Protein AF-Q30DS2-F1 (afdb_monomer_lite)

InterPro domains:
  IPR008996 Cytokine IL1/FGF [SSF50353] (27-70)

Secondary structure (DSSP, 8-state):
---EEEEEEETTEEEEEESSS---TTS-----------B-TTSPEEEE-TTS-EEEE---HHHHHHTS--

Foldseek 3Di:
DWAFDDWDQDPNDIDTHTPDDDPPPVVDDDDDDDDDWDADPVRFTWDQDPVRDTDTHDDDPVVVVVRDDD

Organism: Ovis aries (NCBI:txid9940)

Sequence (70 aa):
CISFVEMKFINNTLYFVAENGDLESDHFGKLEPKLSIIRNLNDQVLFISQGNQPVFEDMPDSDCSDNAPQ

Structure (mmCIF, N/CA/C/O backbone):
data_AF-Q30DS2-F1
#
_entry.id   AF-Q30DS2-F1
#
loop_
_atom_site.group_PDB
_atom_site.id
_atom_site.type_symbol
_atom_site.label_atom_id
_atom_site.label_alt_id
_atom_site.label_comp_id
_atom_site.label_asym_id
_atom_site.label_entity_id
_atom_site.label_seq_id
_atom_site.pdbx_PDB_ins_code
_atom_site.Cartn_x
_atom_site.Cartn_y
_atom_site.Cartn_z
_atom_site.occupancy
_atom_site.B_iso_or_equiv
_atom_site.auth_seq_id
_atom_site.auth_comp_id
_atom_site.auth_asym_id
_atom_site.auth_atom_id
_atom_site.pdbx_PDB_model_num
ATOM 1 N N . CYS A 1 1 ? 3.132 -1.039 -22.183 1.00 51.53 1 CYS A N 1
ATOM 2 C CA . CYS A 1 1 ? 2.296 -1.718 -21.173 1.00 51.53 1 CYS A CA 1
ATOM 3 C C . CYS A 1 1 ? 3.255 -2.307 -20.156 1.00 51.53 1 CYS A C 1
ATOM 5 O O . CYS A 1 1 ? 4.164 -3.003 -20.589 1.00 51.53 1 CYS A O 1
ATOM 7 N N . ILE A 1 2 ? 3.133 -1.960 -18.876 1.00 58.50 2 ILE A N 1
ATOM 8 C CA . ILE A 1 2 ? 3.950 -2.564 -17.819 1.00 58.50 2 ILE A CA 1
ATOM 9 C C . ILE A 1 2 ? 3.034 -3.544 -17.088 1.00 58.50 2 ILE A C 1
ATOM 11 O O . ILE A 1 2 ? 2.052 -3.122 -16.481 1.00 58.50 2 ILE A O 1
ATOM 15 N N . SER A 1 3 ? 3.323 -4.838 -17.213 1.00 59.06 3 SER A N 1
ATOM 16 C CA . SER A 1 3 ? 2.657 -5.896 -16.453 1.00 59.06 3 SER A CA 1
ATOM 17 C C . SER A 1 3 ? 3.429 -6.117 -15.156 1.00 59.06 3 SER A C 1
ATOM 19 O O . SER A 1 3 ? 4.618 -6.446 -15.194 1.00 59.06 3 SER A O 1
ATOM 21 N N . PHE A 1 4 ? 2.770 -5.920 -14.015 1.00 67.25 4 PHE A N 1
ATOM 22 C CA . PHE A 1 4 ? 3.336 -6.227 -12.703 1.00 67.25 4 PHE A CA 1
ATOM 23 C C . PHE A 1 4 ? 2.860 -7.608 -12.260 1.00 67.25 4 PHE A C 1
ATOM 25 O O . PHE A 1 4 ? 1.660 -7.878 -12.281 1.00 67.25 4 PHE A O 1
ATOM 32 N N . VAL A 1 5 ? 3.795 -8.470 -11.869 1.00 72.50 5 VAL A N 1
ATOM 33 C CA . VAL A 1 5 ? 3.507 -9.852 -11.444 1.00 72.50 5 VAL A CA 1
ATOM 34 C C . VAL A 1 5 ? 3.458 -10.007 -9.935 1.00 72.50 5 VAL A C 1
ATOM 36 O O . VAL A 1 5 ? 2.805 -10.915 -9.432 1.00 72.50 5 VAL A O 1
ATOM 39 N N . GLU A 1 6 ? 4.136 -9.126 -9.203 1.00 72.94 6 GLU A N 1
ATOM 40 C CA . GLU A 1 6 ? 4.240 -9.218 -7.750 1.00 72.94 6 GLU A CA 1
ATOM 41 C C . GLU A 1 6 ? 4.363 -7.820 -7.134 1.00 72.94 6 GLU A C 1
ATOM 43 O O . GLU A 1 6 ? 4.883 -6.887 -7.751 1.00 72.94 6 GLU A O 1
ATOM 48 N N . MET A 1 7 ? 3.901 -7.682 -5.893 1.00 75.31 7 MET A N 1
ATOM 49 C CA . MET A 1 7 ? 4.110 -6.498 -5.064 1.00 75.31 7 MET A CA 1
ATOM 50 C C . MET A 1 7 ? 4.884 -6.894 -3.807 1.00 75.31 7 MET A C 1
ATOM 52 O O . MET A 1 7 ? 4.549 -7.887 -3.164 1.00 75.31 7 MET A O 1
ATOM 56 N N . LYS A 1 8 ? 5.901 -6.113 -3.435 1.00 75.25 8 LYS A N 1
ATOM 57 C CA . LYS A 1 8 ? 6.695 -6.316 -2.215 1.00 75.25 8 LYS A CA 1
ATOM 58 C C . LYS A 1 8 ? 6.718 -5.051 -1.383 1.00 75.25 8 LYS A C 1
ATOM 60 O O . LYS A 1 8 ? 6.976 -3.975 -1.907 1.00 75.25 8 LYS A O 1
ATOM 65 N N . PHE A 1 9 ? 6.505 -5.180 -0.081 1.00 73.19 9 PHE A N 1
ATOM 66 C CA . PHE A 1 9 ? 6.597 -4.057 0.844 1.00 73.19 9 PHE A CA 1
ATOM 67 C C . PHE A 1 9 ? 7.874 -4.178 1.679 1.00 73.19 9 PHE A C 1
ATOM 69 O O . PHE A 1 9 ? 8.021 -5.119 2.454 1.00 73.19 9 PHE A O 1
ATOM 76 N N . ILE A 1 10 ? 8.821 -3.258 1.484 1.00 75.75 10 ILE A N 1
ATOM 77 C CA . ILE A 1 10 ? 10.141 -3.279 2.132 1.00 75.75 10 ILE A CA 1
ATOM 78 C C . ILE A 1 10 ? 10.442 -1.867 2.638 1.00 75.75 10 ILE A C 1
ATOM 80 O O . ILE A 1 10 ? 10.335 -0.910 1.878 1.00 75.75 10 ILE A O 1
ATOM 84 N N . ASN A 1 11 ? 10.828 -1.720 3.910 1.00 74.31 11 ASN A N 1
ATOM 85 C CA . ASN A 1 11 ? 11.205 -0.430 4.514 1.00 74.31 11 ASN A CA 1
ATOM 86 C C . ASN A 1 11 ? 10.197 0.702 4.233 1.00 74.31 11 ASN A C 1
ATOM 88 O O . ASN A 1 11 ? 10.569 1.791 3.795 1.00 74.31 11 ASN A O 1
ATOM 92 N N . ASN A 1 12 ? 8.908 0.429 4.443 1.00 67.94 12 ASN A N 1
ATOM 93 C CA . ASN A 1 12 ? 7.816 1.374 4.196 1.00 67.94 12 ASN A CA 1
ATOM 94 C C . ASN A 1 12 ? 7.653 1.824 2.728 1.00 67.94 12 ASN A C 1
ATOM 96 O O . ASN A 1 12 ? 7.018 2.839 2.447 1.00 67.94 12 ASN A O 1
ATOM 100 N N . THR A 1 13 ? 8.241 1.081 1.788 1.00 70.56 13 THR A N 1
ATOM 101 C CA . THR A 1 13 ? 8.178 1.346 0.351 1.00 70.56 13 THR A CA 1
ATOM 102 C C . THR A 1 13 ? 7.532 0.156 -0.351 1.00 70.56 13 THR A C 1
ATOM 104 O O . THR A 1 13 ? 7.944 -0.991 -0.162 1.00 70.56 13 THR A O 1
ATOM 107 N N . LEU A 1 14 ? 6.502 0.429 -1.157 1.00 76.50 14 LEU A N 1
ATOM 108 C CA . LEU A 1 14 ? 5.871 -0.564 -2.020 1.00 76.50 14 LEU A CA 1
ATOM 109 C C . LEU A 1 14 ? 6.638 -0.651 -3.343 1.00 76.50 14 LEU A C 1
ATOM 111 O O . LEU A 1 14 ? 6.738 0.327 -4.081 1.00 76.50 14 LEU A O 1
ATOM 115 N N . TYR A 1 15 ? 7.156 -1.835 -3.633 1.00 73.69 15 TYR A N 1
ATOM 116 C CA . TYR A 1 15 ? 7.852 -2.183 -4.861 1.00 73.69 15 TYR A CA 1
ATOM 117 C C . TYR A 1 15 ? 6.940 -3.038 -5.732 1.00 73.69 15 TYR A C 1
ATOM 119 O O . TYR A 1 15 ? 6.294 -3.964 -5.242 1.00 73.69 15 TYR A O 1
ATOM 127 N N . PHE A 1 16 ? 6.935 -2.763 -7.031 1.00 75.12 16 PHE A N 1
ATOM 128 C CA . PHE A 1 16 ? 6.269 -3.596 -8.022 1.00 75.12 16 PHE A CA 1
ATOM 129 C C . PHE A 1 16 ? 7.323 -4.364 -8.811 1.00 75.12 16 PHE A C 1
ATOM 131 O O . PHE A 1 16 ? 8.278 -3.778 -9.319 1.00 75.12 16 PHE A O 1
ATOM 138 N N . VAL A 1 17 ? 7.152 -5.677 -8.907 1.00 72.75 17 VAL A N 1
ATOM 139 C CA . VAL A 1 17 ? 8.009 -6.551 -9.703 1.00 72.75 17 VAL A CA 1
ATOM 140 C C . VAL A 1 17 ? 7.372 -6.690 -11.080 1.00 72.75 17 VAL A C 1
ATOM 142 O O . VAL A 1 17 ? 6.210 -7.088 -11.194 1.00 72.75 17 VAL A O 1
ATOM 145 N N . ALA A 1 18 ? 8.109 -6.325 -12.125 1.00 70.25 18 ALA A N 1
ATOM 146 C CA . ALA A 1 18 ? 7.664 -6.482 -13.504 1.00 70.25 18 ALA A CA 1
ATOM 147 C C . ALA A 1 18 ? 7.799 -7.941 -13.974 1.00 70.25 18 ALA A C 1
ATOM 149 O O . ALA A 1 18 ? 8.679 -8.665 -13.517 1.00 70.25 18 ALA A O 1
ATOM 150 N N . GLU A 1 19 ? 6.931 -8.358 -14.900 1.00 69.50 19 GLU A N 1
ATOM 151 C CA . GLU A 1 19 ? 6.947 -9.704 -15.502 1.00 69.50 19 GLU A CA 1
ATOM 152 C C . GLU A 1 19 ? 8.231 -10.002 -16.292 1.00 69.50 19 GLU A C 1
ATOM 154 O O . GLU A 1 19 ? 8.707 -11.133 -16.298 1.00 69.50 19 GLU A O 1
ATOM 159 N N . ASN A 1 20 ? 8.803 -8.982 -16.940 1.00 65.38 20 ASN A N 1
ATOM 160 C CA . ASN A 1 20 ? 10.026 -9.078 -17.733 1.00 65.38 20 ASN A CA 1
ATOM 161 C C . ASN A 1 20 ? 11.066 -8.074 -17.221 1.00 65.38 20 ASN A C 1
ATOM 163 O O . ASN A 1 20 ? 10.716 -6.956 -16.842 1.00 65.38 20 ASN A O 1
ATOM 167 N N . GLY A 1 21 ? 12.321 -8.532 -17.183 1.00 59.75 21 GLY A N 1
ATOM 168 C CA . GLY A 1 21 ? 13.441 -7.924 -16.469 1.00 59.75 21 GLY A CA 1
ATOM 169 C C . GLY A 1 21 ? 13.822 -6.500 -16.873 1.00 59.75 21 GLY A C 1
ATOM 170 O O . GLY A 1 21 ? 13.536 -6.036 -17.974 1.00 59.75 21 GLY A O 1
ATOM 171 N N . ASP A 1 22 ? 14.508 -5.878 -15.915 1.00 57.97 22 ASP A N 1
ATOM 172 C CA . ASP A 1 22 ? 15.199 -4.592 -15.947 1.00 57.97 22 ASP A CA 1
ATOM 173 C C . ASP A 1 22 ? 14.308 -3.372 -16.202 1.00 57.97 22 ASP A C 1
ATOM 175 O O . ASP A 1 22 ? 14.383 -2.669 -17.208 1.00 57.97 22 ASP A O 1
ATOM 179 N N . LEU A 1 23 ? 13.519 -3.039 -15.173 1.00 58.88 23 LEU A N 1
ATOM 180 C CA . LEU A 1 23 ? 13.260 -1.632 -14.870 1.00 58.88 23 LEU A CA 1
ATOM 181 C C . LEU A 1 23 ? 14.602 -1.020 -14.436 1.00 58.88 23 LEU A C 1
ATOM 183 O O . LEU A 1 23 ? 14.881 -0.935 -13.240 1.00 58.88 23 LEU A O 1
ATOM 187 N N . GLU A 1 24 ? 15.461 -0.692 -15.404 1.00 56.53 24 GLU A N 1
ATOM 188 C CA . GLU A 1 24 ? 16.742 -0.027 -15.166 1.00 56.53 24 GLU A CA 1
ATOM 189 C C . GLU A 1 24 ? 16.509 1.169 -14.229 1.00 56.53 24 GLU A C 1
ATOM 191 O O . GLU A 1 24 ? 15.677 2.049 -14.488 1.00 56.53 24 GLU A O 1
ATOM 196 N N . SER A 1 25 ? 17.145 1.126 -13.052 1.00 54.31 25 SER A N 1
ATOM 197 C CA . SER A 1 25 ? 16.837 2.016 -11.9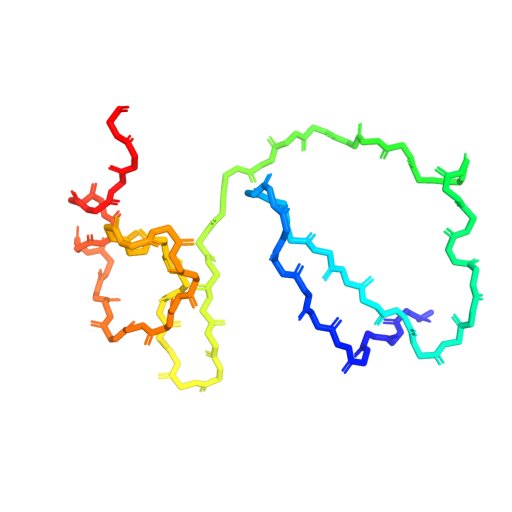21 1.00 54.31 25 SER A CA 1
ATOM 198 C C . SER A 1 25 ? 17.107 3.488 -12.248 1.00 54.31 25 SER A C 1
ATOM 200 O O . SER A 1 25 ? 16.624 4.381 -11.556 1.00 54.31 25 SER A O 1
ATOM 202 N N . ASP A 1 26 ? 17.904 3.728 -13.275 1.00 54.34 26 ASP A N 1
ATOM 203 C CA . ASP A 1 26 ? 18.326 4.998 -13.839 1.00 54.34 26 ASP A CA 1
ATOM 204 C C . ASP A 1 26 ? 17.289 5.611 -14.790 1.00 54.34 26 ASP A C 1
ATOM 206 O O . ASP A 1 26 ? 17.343 6.813 -15.053 1.00 54.34 26 ASP A O 1
ATOM 210 N N . HIS A 1 27 ? 16.278 4.849 -15.220 1.00 57.44 27 HIS A N 1
ATOM 211 C CA . HIS A 1 27 ? 15.186 5.373 -16.042 1.00 57.44 27 HIS A CA 1
ATOM 212 C C . HIS A 1 27 ? 13.993 5.920 -15.245 1.00 57.44 27 HIS A C 1
ATOM 214 O O . HIS A 1 27 ? 13.161 6.641 -15.805 1.00 57.44 27 HIS A O 1
ATOM 220 N N . PHE A 1 28 ? 13.908 5.629 -13.943 1.00 66.31 28 PHE A N 1
ATOM 221 C CA . PHE A 1 28 ? 12.793 6.040 -13.090 1.00 66.31 28 PHE A CA 1
ATOM 222 C C . PHE A 1 28 ? 13.229 7.088 -12.064 1.00 66.31 28 PHE A C 1
ATOM 224 O O . PHE A 1 28 ? 13.783 6.786 -11.011 1.00 66.31 28 PHE A O 1
ATOM 231 N N . GLY A 1 29 ? 12.923 8.351 -12.357 1.00 64.19 29 GLY A N 1
ATOM 232 C CA . GLY A 1 29 ? 13.015 9.433 -11.381 1.00 64.19 29 GLY A CA 1
ATOM 233 C C . GLY A 1 29 ? 11.826 9.415 -10.421 1.00 64.19 29 GLY A C 1
ATOM 234 O O . GLY A 1 29 ? 10.682 9.212 -10.835 1.00 64.19 29 GLY A O 1
ATOM 235 N N . LYS A 1 30 ? 12.074 9.667 -9.131 1.00 67.69 30 LYS A N 1
ATOM 236 C CA . LYS A 1 30 ? 11.000 9.872 -8.153 1.00 67.69 30 LYS A CA 1
ATOM 237 C C . LYS A 1 30 ? 10.244 11.158 -8.511 1.00 67.69 30 LYS A C 1
ATOM 239 O O . LYS A 1 30 ? 10.784 12.251 -8.367 1.00 67.69 30 LYS A O 1
ATOM 244 N N . LEU A 1 31 ? 9.007 11.015 -8.986 1.00 75.88 31 LEU A N 1
ATOM 245 C CA . LEU A 1 31 ? 8.060 12.127 -9.097 1.00 75.88 31 LEU A CA 1
ATOM 246 C C . LEU A 1 31 ? 7.616 12.591 -7.700 1.00 75.88 31 LEU A C 1
ATOM 248 O O . LEU A 1 31 ? 7.998 12.006 -6.683 1.00 75.88 31 LEU A O 1
ATOM 252 N N . GLU A 1 32 ? 6.801 13.643 -7.643 1.00 81.56 32 GLU A N 1
ATOM 253 C CA . GLU A 1 32 ? 6.249 14.125 -6.378 1.00 81.56 32 GLU A CA 1
ATOM 254 C C . GLU A 1 32 ? 5.546 12.990 -5.608 1.00 81.56 32 GLU A C 1
ATOM 256 O O . GLU A 1 32 ? 4.709 12.276 -6.174 1.00 81.56 32 GLU A O 1
ATOM 261 N N . PRO A 1 33 ? 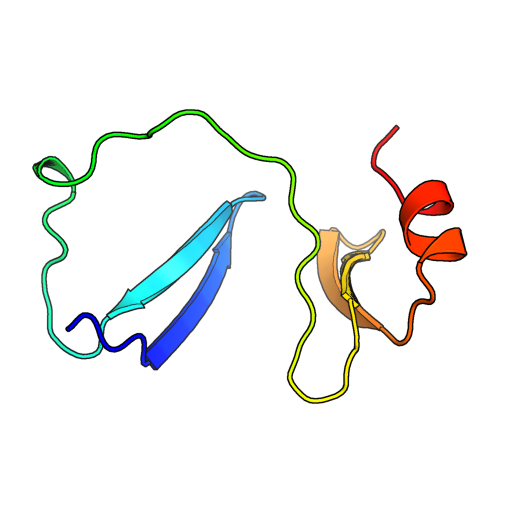5.889 12.782 -4.323 1.00 78.06 33 PRO A N 1
ATOM 262 C CA . PRO A 1 33 ? 5.257 11.751 -3.518 1.00 78.06 33 PRO A CA 1
ATOM 263 C C . PRO A 1 33 ? 3.789 12.105 -3.272 1.00 78.06 33 PRO A C 1
ATOM 265 O O . PRO A 1 33 ? 3.467 13.231 -2.896 1.00 78.06 33 PRO A O 1
ATOM 268 N N . LYS A 1 34 ? 2.900 11.120 -3.425 1.00 80.94 34 LYS A N 1
ATOM 269 C CA . LYS A 1 34 ? 1.472 11.263 -3.129 1.00 80.94 34 LYS A CA 1
ATOM 270 C C . LYS A 1 34 ? 1.050 10.287 -2.038 1.00 80.94 34 LYS A C 1
ATOM 272 O O . LYS A 1 34 ? 1.281 9.085 -2.156 1.00 80.94 34 LYS A O 1
ATOM 277 N N . LEU A 1 35 ? 0.388 10.804 -1.006 1.00 83.62 35 LEU A N 1
ATOM 278 C CA . LEU A 1 35 ? -0.249 9.983 0.023 1.00 83.62 35 LEU A CA 1
ATOM 279 C C . LEU A 1 35 ? -1.465 9.274 -0.579 1.00 83.62 35 LEU A C 1
ATOM 281 O O . LEU A 1 35 ? -2.298 9.911 -1.226 1.00 83.62 35 LEU A O 1
ATOM 285 N N . SER A 1 36 ? -1.529 7.956 -0.411 1.00 84.94 36 SER A N 1
ATOM 286 C CA . SER A 1 36 ? -2.566 7.106 -1.000 1.00 84.94 36 SER A CA 1
ATOM 287 C C . SER A 1 36 ? -2.909 5.958 -0.053 1.00 84.94 36 SER A C 1
ATOM 289 O O . SER A 1 36 ? -2.023 5.434 0.619 1.00 84.94 36 SER A O 1
ATOM 291 N N . ILE A 1 37 ? -4.179 5.549 -0.044 1.00 87.94 37 ILE A N 1
ATOM 292 C CA . ILE A 1 37 ? -4.657 4.333 0.625 1.00 87.94 37 ILE A CA 1
ATOM 293 C C . ILE A 1 37 ? -4.667 3.205 -0.409 1.00 87.94 37 ILE A C 1
ATOM 295 O O . ILE A 1 37 ? -5.117 3.406 -1.538 1.00 87.94 37 ILE A O 1
ATOM 299 N N . ILE A 1 38 ? -4.163 2.030 -0.035 1.00 90.06 38 ILE A N 1
ATOM 300 C CA . ILE A 1 38 ? -4.097 0.857 -0.913 1.00 90.06 38 ILE A CA 1
ATOM 301 C C . ILE A 1 38 ? -5.099 -0.180 -0.415 1.00 90.06 38 ILE A C 1
ATOM 303 O O . ILE A 1 38 ? -5.034 -0.578 0.746 1.00 90.06 38 ILE A O 1
ATOM 307 N N . ARG A 1 39 ? -6.001 -0.620 -1.301 1.00 92.12 39 ARG A N 1
ATOM 308 C CA . ARG A 1 39 ? -6.996 -1.667 -1.034 1.00 92.12 39 ARG A CA 1
ATOM 309 C C . ARG A 1 39 ? -6.761 -2.883 -1.933 1.00 92.12 39 ARG A C 1
ATOM 311 O O . ARG A 1 39 ? -6.383 -2.717 -3.094 1.00 92.12 39 ARG A O 1
ATOM 318 N N . ASN A 1 40 ? -6.947 -4.094 -1.409 1.00 87.12 40 ASN A N 1
ATOM 319 C CA . ASN A 1 40 ? -6.893 -5.320 -2.216 1.00 87.12 40 ASN A CA 1
ATOM 320 C C . ASN A 1 40 ? -8.234 -5.585 -2.941 1.00 87.12 40 ASN A C 1
ATOM 322 O O . ASN A 1 40 ? -9.180 -4.809 -2.828 1.00 87.12 40 ASN A O 1
ATOM 326 N N . LEU A 1 41 ? -8.331 -6.692 -3.690 1.00 89.00 41 LEU A N 1
ATOM 327 C CA . LEU A 1 41 ? -9.553 -7.062 -4.432 1.00 89.00 41 LEU A CA 1
ATOM 328 C C . LEU A 1 41 ? -10.764 -7.375 -3.534 1.00 89.00 41 LEU A C 1
ATOM 330 O O . LEU A 1 41 ? -11.887 -7.397 -4.029 1.00 89.00 41 LEU A O 1
ATOM 334 N N . ASN A 1 42 ? -10.533 -7.608 -2.242 1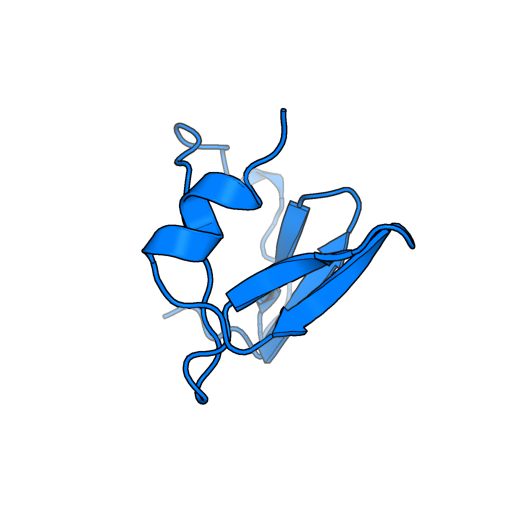.00 91.06 42 ASN A N 1
ATOM 335 C CA . ASN A 1 42 ? -11.568 -7.831 -1.237 1.00 91.06 42 ASN A CA 1
ATOM 336 C C . ASN A 1 42 ? -11.929 -6.541 -0.481 1.00 91.06 42 ASN A C 1
ATOM 338 O O . ASN A 1 42 ? -12.581 -6.620 0.551 1.00 91.06 42 ASN A O 1
ATOM 342 N N . ASP A 1 43 ? -11.491 -5.374 -0.966 1.00 89.44 43 ASP A N 1
ATOM 343 C CA . ASP A 1 43 ? -11.723 -4.053 -0.360 1.00 89.44 43 ASP A CA 1
ATOM 344 C C . ASP A 1 43 ? -11.027 -3.810 0.999 1.00 89.44 43 ASP A C 1
ATOM 346 O O . ASP A 1 43 ? -11.259 -2.799 1.664 1.00 89.44 43 ASP A O 1
ATOM 350 N N . GLN A 1 44 ? -10.096 -4.686 1.385 1.00 92.25 44 GLN A N 1
ATOM 351 C CA . GLN A 1 44 ? -9.324 -4.571 2.627 1.00 92.25 44 GLN A CA 1
ATOM 352 C C . GLN A 1 44 ? -8.163 -3.590 2.469 1.00 92.25 44 GLN A C 1
ATOM 354 O O . GLN A 1 44 ? -7.490 -3.590 1.436 1.00 92.25 44 GLN A O 1
ATOM 359 N N . VAL A 1 45 ? -7.886 -2.797 3.503 1.00 91.81 45 VAL A N 1
ATOM 360 C CA . VAL A 1 45 ? -6.854 -1.751 3.511 1.00 91.81 45 VAL A CA 1
ATOM 361 C C . VAL A 1 45 ? -5.504 -2.318 3.939 1.00 91.81 45 VAL A C 1
ATOM 363 O O . VAL A 1 45 ? -5.411 -3.035 4.933 1.00 91.81 45 VAL A O 1
ATOM 366 N N . LEU A 1 46 ? -4.448 -1.966 3.199 1.00 90.88 46 LEU A N 1
ATOM 367 C CA . LEU A 1 46 ? -3.066 -2.233 3.589 1.00 90.88 46 LEU A CA 1
ATOM 368 C C . LEU A 1 46 ? -2.645 -1.284 4.716 1.00 90.88 46 LEU A C 1
ATOM 370 O O . LEU A 1 46 ? -2.614 -0.069 4.512 1.00 90.88 46 LEU A O 1
ATOM 374 N N . PHE A 1 47 ? -2.226 -1.830 5.854 1.00 88.50 47 PHE A N 1
ATOM 375 C CA . PHE A 1 47 ? -1.601 -1.051 6.925 1.00 88.50 47 PHE A CA 1
ATOM 376 C C . PHE A 1 47 ? -0.453 -1.816 7.591 1.00 88.50 47 PHE A C 1
ATOM 378 O O . PHE A 1 47 ? -0.257 -3.015 7.374 1.00 88.50 47 PHE A O 1
ATOM 385 N N . ILE A 1 48 ? 0.343 -1.093 8.381 1.00 87.44 48 ILE A N 1
ATOM 386 C CA . ILE A 1 48 ? 1.464 -1.652 9.137 1.00 87.44 48 ILE A CA 1
ATOM 387 C C . ILE A 1 48 ? 1.006 -1.893 10.568 1.00 87.44 48 ILE A C 1
ATOM 389 O O . ILE A 1 48 ? 0.733 -0.949 11.307 1.00 87.44 48 ILE A O 1
ATOM 393 N N . SER A 1 49 ? 0.919 -3.164 10.955 1.00 86.31 49 SER A N 1
ATOM 394 C CA . SER A 1 49 ? 0.539 -3.538 12.314 1.00 86.31 49 SER A CA 1
ATOM 395 C C . SER A 1 49 ? 1.627 -3.166 13.327 1.00 86.31 49 SER A C 1
ATOM 397 O O . SER A 1 49 ? 2.778 -2.901 12.972 1.00 86.31 49 SER A O 1
ATOM 399 N N . GLN A 1 50 ? 1.297 -3.221 14.621 1.00 83.56 50 GLN A N 1
ATOM 400 C CA . GLN A 1 50 ? 2.252 -2.958 15.710 1.00 83.56 50 GLN A CA 1
ATOM 401 C C . GLN A 1 50 ? 3.497 -3.865 15.667 1.00 83.56 50 GLN A C 1
ATOM 403 O O . GLN A 1 50 ? 4.552 -3.490 16.171 1.00 83.56 50 GLN A O 1
ATOM 408 N N . GLY A 1 51 ? 3.402 -5.040 15.032 1.00 85.38 51 GLY A N 1
ATOM 409 C CA . GLY A 1 51 ? 4.532 -5.941 14.790 1.00 85.38 51 GLY A CA 1
ATOM 410 C C . GLY A 1 51 ? 5.437 -5.528 13.624 1.00 85.38 51 GLY A C 1
ATOM 411 O O . GLY A 1 51 ? 6.301 -6.310 13.233 1.00 85.38 51 GLY A O 1
ATOM 412 N N . ASN A 1 52 ? 5.228 -4.342 13.042 1.00 83.88 52 ASN A N 1
ATOM 413 C CA . ASN A 1 52 ? 5.876 -3.871 11.818 1.00 83.88 52 ASN A CA 1
ATOM 414 C C . ASN A 1 52 ? 5.637 -4.814 10.621 1.00 83.88 52 ASN A C 1
ATOM 416 O O . ASN A 1 52 ? 6.506 -4.995 9.766 1.00 83.88 52 ASN A O 1
ATOM 420 N N . GLN A 1 53 ? 4.462 -5.455 10.589 1.00 87.38 53 GLN A N 1
ATOM 421 C CA . GLN A 1 53 ? 4.068 -6.385 9.533 1.00 87.38 53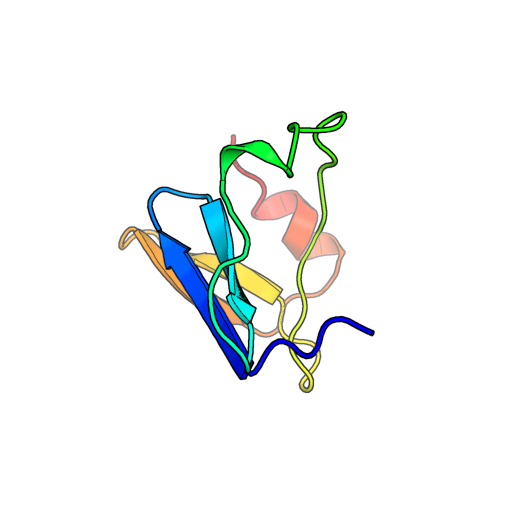 GLN A CA 1
ATOM 422 C C . GLN A 1 53 ? 3.002 -5.748 8.635 1.00 87.38 53 GLN A C 1
ATOM 424 O O . GLN A 1 53 ? 2.007 -5.243 9.162 1.00 87.38 53 GLN A O 1
ATOM 429 N N . PRO A 1 54 ? 3.176 -5.786 7.301 1.00 86.56 54 PRO A N 1
ATOM 430 C CA . PRO A 1 54 ? 2.148 -5.352 6.368 1.00 86.56 54 PRO A CA 1
ATOM 431 C C . PRO A 1 54 ? 1.008 -6.374 6.341 1.00 86.56 54 PRO A C 1
ATOM 433 O O . PRO A 1 54 ? 1.234 -7.553 6.061 1.00 86.56 54 PRO A O 1
ATOM 436 N N . VAL A 1 55 ? -0.212 -5.924 6.622 1.00 90.00 55 VAL A N 1
ATOM 437 C CA . VAL A 1 55 ? -1.419 -6.763 6.645 1.00 90.00 55 VAL A CA 1
ATOM 438 C C . VAL A 1 55 ? -2.576 -6.064 5.927 1.00 90.0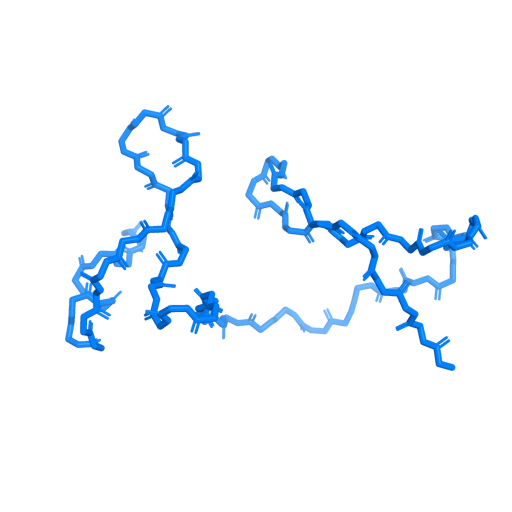0 55 VAL A C 1
ATOM 440 O O . VAL A 1 55 ? -2.565 -4.844 5.763 1.00 90.00 55 VAL A O 1
ATOM 443 N N . PHE A 1 56 ? -3.557 -6.850 5.481 1.00 91.50 56 PHE A N 1
ATOM 444 C CA . PHE A 1 56 ? -4.810 -6.358 4.911 1.00 91.50 56 PHE A CA 1
ATOM 445 C C . PHE A 1 56 ? -5.950 -6.615 5.894 1.00 91.50 56 PHE A C 1
ATOM 447 O O . PHE A 1 56 ? -6.178 -7.768 6.260 1.00 91.50 56 PHE A O 1
ATOM 454 N N . GLU A 1 57 ? -6.669 -5.566 6.288 1.00 92.56 57 GLU A N 1
ATOM 455 C CA . GLU A 1 57 ? -7.831 -5.669 7.179 1.00 92.56 57 GLU A CA 1
ATOM 456 C C . GLU A 1 57 ? -9.045 -4.924 6.622 1.00 92.56 57 GLU A C 1
ATOM 458 O O . GLU A 1 57 ? -8.922 -3.962 5.858 1.00 92.56 57 GLU A O 1
ATOM 463 N N . ASP A 1 58 ? -10.232 -5.392 7.000 1.00 94.31 58 ASP A N 1
ATOM 464 C CA . ASP A 1 58 ? -11.491 -4.724 6.689 1.00 94.31 58 ASP A CA 1
ATOM 465 C C . ASP A 1 58 ? -11.553 -3.398 7.458 1.00 94.31 58 ASP A C 1
ATOM 467 O O . ASP A 1 58 ? -11.702 -3.386 8.679 1.00 94.31 58 ASP A O 1
ATOM 471 N N . MET A 1 59 ? -11.410 -2.280 6.739 1.00 93.06 59 MET A N 1
ATOM 472 C CA . MET A 1 59 ? -11.317 -0.950 7.341 1.00 93.06 59 MET A CA 1
ATOM 473 C C . MET A 1 59 ? -12.184 0.064 6.568 1.00 93.06 59 MET A C 1
ATOM 475 O O . MET A 1 59 ? -11.922 0.333 5.382 1.00 93.06 59 MET A O 1
ATOM 479 N N . PRO A 1 60 ? -13.231 0.629 7.202 1.00 90.56 60 PRO A N 1
ATOM 480 C CA . PRO A 1 60 ? -13.999 1.724 6.620 1.00 90.56 60 PRO A CA 1
ATOM 481 C C . PRO A 1 60 ? -13.160 3.010 6.576 1.00 90.56 60 PRO A C 1
ATOM 483 O O . PRO A 1 60 ? -12.179 3.162 7.300 1.00 90.56 60 PRO A O 1
ATOM 486 N N . ASP A 1 61 ? -13.553 3.970 5.736 1.00 87.38 61 ASP A N 1
ATOM 487 C CA . ASP A 1 61 ? -12.777 5.206 5.531 1.00 87.38 61 ASP A CA 1
ATOM 488 C C . ASP A 1 61 ? -12.618 6.064 6.801 1.00 87.38 61 ASP A C 1
ATOM 490 O O . ASP A 1 61 ? -11.626 6.783 6.938 1.00 87.38 61 ASP A O 1
ATOM 494 N N . SER A 1 62 ? -13.567 5.979 7.741 1.00 88.06 62 SER A N 1
ATOM 495 C CA . SER A 1 62 ? -13.438 6.600 9.067 1.00 88.06 62 SER A CA 1
ATOM 496 C C . SER A 1 62 ? -12.193 6.094 9.789 1.00 88.06 62 SER A C 1
ATOM 498 O O . SER A 1 62 ? -11.355 6.879 10.226 1.00 88.06 62 SER A O 1
ATOM 500 N N . ASP A 1 63 ? -12.032 4.777 9.808 1.00 87.50 63 ASP A N 1
ATOM 501 C CA . ASP A 1 63 ? -11.010 4.088 10.583 1.00 87.50 63 ASP A CA 1
ATOM 502 C C . ASP A 1 63 ? -9.635 4.241 9.919 1.00 87.50 63 ASP A C 1
ATOM 504 O O . ASP A 1 63 ? -8.612 4.212 10.598 1.00 87.50 63 ASP A O 1
ATOM 508 N N . CYS A 1 64 ? -9.581 4.493 8.605 1.00 84.56 64 CYS A N 1
ATOM 509 C CA . CYS A 1 64 ? -8.344 4.870 7.912 1.00 84.56 64 CYS A CA 1
ATOM 510 C C . CYS A 1 64 ? -7.726 6.154 8.487 1.00 84.56 64 CYS A C 1
ATOM 512 O O . CYS A 1 64 ? -6.503 6.285 8.533 1.00 84.56 64 CYS A O 1
ATOM 514 N N . SER A 1 65 ? -8.566 7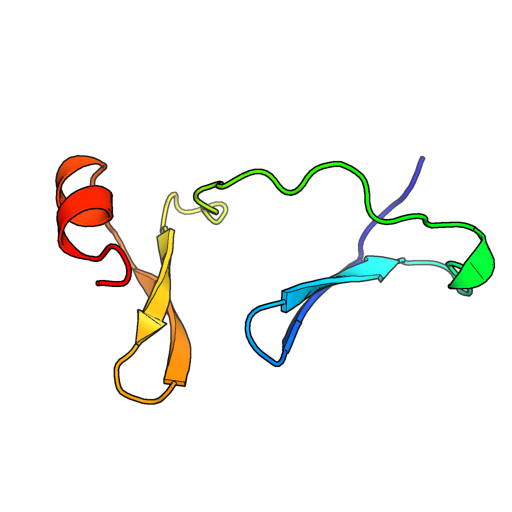.107 8.902 1.00 85.44 65 SER A N 1
ATOM 515 C CA . SER A 1 65 ? -8.119 8.380 9.479 1.00 85.44 65 SER A CA 1
ATOM 516 C C . SER A 1 65 ? -7.581 8.178 10.895 1.00 85.44 65 SER A C 1
ATOM 518 O O . SER A 1 65 ? -6.547 8.739 11.249 1.00 85.44 65 SER A O 1
ATOM 520 N N . ASP A 1 66 ? -8.257 7.334 11.676 1.00 85.56 66 ASP A N 1
ATOM 521 C CA . ASP A 1 66 ? -7.889 7.024 13.059 1.00 85.56 66 ASP A CA 1
ATOM 522 C C . ASP A 1 66 ? -6.611 6.174 13.147 1.00 85.56 66 ASP A C 1
ATOM 524 O O . ASP A 1 66 ? -5.823 6.329 14.080 1.00 85.56 66 ASP A O 1
ATOM 528 N N . ASN A 1 67 ? -6.369 5.314 12.151 1.00 83.12 67 ASN A N 1
ATOM 529 C CA . ASN A 1 67 ? -5.169 4.477 12.048 1.00 83.12 67 ASN A CA 1
ATOM 530 C C . ASN A 1 67 ? -4.007 5.146 11.289 1.00 83.12 67 ASN A C 1
ATOM 532 O O . ASN A 1 67 ? -2.998 4.494 11.004 1.00 83.12 67 ASN A O 1
ATOM 536 N N . ALA A 1 68 ? -4.125 6.431 10.938 1.00 83.81 68 ALA A N 1
ATOM 537 C CA . ALA A 1 68 ? -3.049 7.151 10.273 1.00 83.81 68 ALA A CA 1
ATOM 538 C C . ALA A 1 68 ? -1.795 7.238 11.174 1.00 83.81 68 ALA A C 1
ATOM 540 O O . ALA A 1 68 ? -1.918 7.381 12.395 1.00 83.81 68 ALA A O 1
ATOM 541 N N . PRO A 1 69 ? -0.577 7.186 10.598 1.00 78.06 69 PRO A N 1
ATOM 542 C CA . PRO A 1 69 ? 0.650 7.427 11.351 1.00 78.06 69 PRO A CA 1
ATOM 543 C C . PRO A 1 69 ? 0.595 8.791 12.056 1.00 78.06 69 PRO A C 1
ATOM 545 O O . PRO A 1 69 ? 0.288 9.794 11.410 1.00 78.06 69 PRO A O 1
ATOM 548 N N . GLN A 1 70 ? 0.878 8.804 13.363 1.00 62.25 70 GLN A N 1
ATOM 549 C CA . GLN A 1 70 ? 0.961 10.016 14.195 1.00 62.25 70 GLN A CA 1
ATOM 550 C C . GLN A 1 70 ? 2.238 10.812 13.907 1.00 62.25 70 GLN A C 1
ATOM 552 O O . GLN A 1 70 ? 3.307 10.175 13.750 1.00 62.25 70 GLN A O 1
#

pLDDT: mean 77.83, std 11.83, range [51.53, 94.31]

Radius of gyration: 14.44 Å; chains: 1; bounding box: 32×24×37 Å